Protein 4Z8A (pdb70)

CATH classification: 2.30.30.40

Solvent-accessible surface area: 6437 Å² total; per-residue (Å²): 112,149,180,61,106,133,143,158,105,151,94,60,112,195,22,70,0,44,48,71,1,48,9,145,134,80,25,51,9,112,45,1,98,149,53,16,7,65,4,122,37,30,54,75,0,69,3,74,46,134,91,54,179,50,7,1,31,86,0,30,20,120,71,88,156,6,31,0,0,18,33,5,8,36,184,191,67,44,146,51,4,103,88,37,114,164,123,37,131,120

Structure (mmCIF, N/CA/C/O backbone):
data_4Z8A
#
_entry.id   4Z8A
#
_cell.length_a   52.130
_cell.length_b   54.246
_cell.length_c   73.582
_cell.angle_alpha   90.00
_cell.angle_beta   90.00
_cell.angle_gamma   90.00
#
_symmetry.space_group_name_H-M   'I 2 2 2'
#
loop_
_entity.id
_entity.type
_entity.pdbx_description
1 polymer 'RIM-binding protein, isoform F'
2 polymer 'Voltage-dependent calcium channel type A subunit alpha-1'
3 water water
#
loop_
_atom_site.group_PDB
_atom_site.id
_atom_site.type_symbol
_atom_site.label_atom_id
_atom_site.label_alt_id
_atom_site.label_comp_id
_atom_site.label_asym_id
_atom_site.label_entity_id
_atom_site.label_seq_id
_atom_site.pdbx_PDB_ins_code
_atom_site.Cartn_x
_atom_site.Cartn_y
_atom_site.Cartn_z
_atom_site.occupancy
_atom_site.B_iso_or_equiv
_atom_site.auth_seq_id
_atom_site.auth_comp_id
_atom_site.auth_asym_id
_atom_site.auth_atom_id
_atom_site.pdbx_P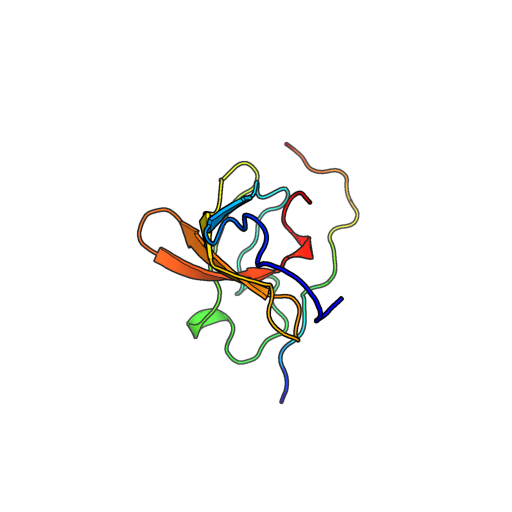DB_model_num
ATOM 1 N N . GLY A 1 1 ? 0.323 4.746 45.468 1.00 17.01 1433 GLY A N 1
ATOM 2 C CA . GLY A 1 1 ? 1.200 5.599 46.253 1.00 14.56 1433 GLY A CA 1
ATOM 3 C C . GLY A 1 1 ? 2.429 4.829 46.715 1.00 14.98 1433 GLY A C 1
ATOM 4 O O . GLY A 1 1 ? 2.632 3.688 46.319 1.00 16.11 1433 GLY A O 1
ATOM 5 N N . PRO A 1 2 ? 3.251 5.443 47.572 1.00 12.96 1434 PRO A N 1
ATOM 6 C CA . PRO A 1 2 ? 4.484 4.776 48.014 1.00 10.69 1434 PRO A CA 1
ATOM 7 C C . PRO A 1 2 ? 4.238 3.521 48.875 1.00 14.92 1434 PRO A C 1
ATOM 8 O O . PRO A 1 2 ? 5.040 2.591 48.818 1.00 15.45 1434 PRO A O 1
ATOM 12 N N . LEU A 1 3 ? 3.142 3.477 49.627 1.00 13.23 1435 LEU A N 1
ATOM 13 C CA . LEU A 1 3 ? 2.871 2.333 50.495 1.00 13.81 1435 LEU A CA 1
ATOM 14 C C . LEU A 1 3 ? 2.369 1.113 49.721 1.00 15.71 1435 LEU A C 1
ATOM 15 O O . LEU A 1 3 ? 1.467 1.218 48.880 1.00 13.11 1435 LEU A O 1
ATOM 20 N N . GLY A 1 4 ? 2.951 -0.048 50.012 1.00 10.93 1436 GLY A N 1
ATOM 21 C CA . GLY A 1 4 ? 2.399 -1.308 49.517 1.00 14.95 1436 GLY A CA 1
ATOM 22 C C . GLY A 1 4 ? 3.433 -2.106 48.755 1.00 11.69 1436 GLY A C 1
ATOM 23 O O . GLY A 1 4 ? 4.582 -1.703 48.687 1.00 13.71 1436 GLY A O 1
ATOM 24 N N . SER A 1 5 ? 3.029 -3.223 48.156 1.00 12.41 1437 SER A N 1
ATOM 25 C CA . SER A 1 5 ? 3.973 -4.038 47.392 1.00 9.91 1437 SER A CA 1
ATOM 26 C C . SER A 1 5 ? 4.208 -3.533 45.968 1.00 13.01 1437 SER A C 1
ATOM 27 O O . SER A 1 5 ? 3.320 -2.972 45.339 1.00 17.24 1437 SER A O 1
ATOM 30 N N . PRO A 1 6 ? 5.427 -3.751 45.445 1.00 15.19 1438 PRO A N 1
ATOM 31 C CA . PRO A 1 6 ? 5.704 -3.385 44.056 1.00 19.72 1438 PRO A CA 1
ATOM 32 C C . PRO A 1 6 ? 4.730 -4.047 43.091 1.00 22.74 1438 PRO A C 1
ATOM 33 O O . PRO A 1 6 ? 4.314 -5.183 43.321 1.00 21.76 1438 PRO A O 1
ATOM 37 N N . GLU A 1 7 ? 4.364 -3.321 42.042 1.00 26.97 1439 GLU A N 1
ATOM 38 C CA . GLU A 1 7 ? 3.464 -3.814 41.004 1.00 38.28 1439 GLU A CA 1
ATOM 39 C C . GLU A 1 7 ? 4.269 -4.289 39.808 1.00 33.71 1439 GLU A C 1
ATOM 40 O O . GLU A 1 7 ? 5.411 -3.876 39.623 1.00 36.69 1439 GLU A O 1
ATOM 46 N N . PHE A 1 8 ? 3.670 -5.149 38.994 1.00 34.79 1440 PHE A N 1
ATOM 47 C CA . PHE A 1 8 ? 4.294 -5.564 37.743 1.00 37.84 1440 PHE A CA 1
ATOM 48 C C . PHE A 1 8 ? 4.583 -4.342 36.886 1.00 32.19 1440 PHE A C 1
ATOM 49 O O . PHE A 1 8 ? 3.711 -3.503 36.679 1.00 33.94 1440 PHE A O 1
ATOM 57 N N A ASN A 1 9 ? 5.811 -4.272 36.394 0.44 35.34 1441 ASN A N 1
ATOM 58 N N B ASN A 1 9 ? 5.823 -4.208 36.413 0.56 35.33 1441 ASN A N 1
ATOM 59 C CA A ASN A 1 9 ? 6.242 -3.178 35.552 0.44 33.32 1441 ASN A CA 1
ATOM 60 C CA B ASN A 1 9 ? 6.206 -3.088 35.542 0.56 33.26 1441 ASN A CA 1
ATOM 61 C C A ASN A 1 9 ? 7.151 -3.694 34.443 0.44 36.99 1441 ASN A C 1
ATOM 62 C C B ASN A 1 9 ? 7.217 -3.484 34.466 0.56 37.12 1441 ASN A C 1
ATOM 63 O O A ASN A 1 9 ? 8.134 -4.395 34.701 0.44 39.04 1441 ASN A O 1
ATOM 64 O O B ASN A 1 9 ? 8.350 -3.863 34.777 0.56 39.39 1441 ASN A O 1
ATOM 73 N N . ARG A 1 10 ? 6.806 -3.370 33.205 1.00 22.18 1442 ARG A N 1
ATOM 74 C CA . ARG A 1 10 ? 7.649 -3.731 32.069 1.00 22.12 1442 ARG A CA 1
ATOM 75 C C . ARG A 1 10 ? 8.762 -2.715 31.858 1.00 19.22 1442 ARG A C 1
ATOM 76 O O . ARG A 1 10 ? 8.470 -1.559 31.563 1.00 23.32 1442 ARG A O 1
ATOM 84 N N . PRO A 1 11 ? 10.032 -3.143 31.978 1.00 20.38 1443 PRO A N 1
ATOM 85 C CA . PRO A 1 11 ? 11.134 -2.202 31.726 1.00 19.57 1443 PRO A CA 1
ATOM 86 C C . PRO A 1 11 ? 11.358 -1.904 30.248 1.00 21.15 1443 PRO A C 1
ATOM 87 O O . PRO A 1 11 ? 12.068 -0.957 29.927 1.00 20.96 1443 PRO A O 1
ATOM 91 N N . VAL A 1 12 ? 10.759 -2.698 29.368 1.00 18.61 1444 VAL A N 1
ATOM 92 C CA . VAL A 1 12 ? 10.894 -2.519 27.927 1.00 19.20 1444 VAL A CA 1
ATOM 93 C C . VAL A 1 12 ? 9.507 -2.470 27.274 1.00 16.76 1444 VAL A C 1
ATOM 94 O O . VAL A 1 12 ? 8.649 -3.275 27.610 1.00 15.41 1444 VAL A O 1
ATOM 98 N N . LYS A 1 13 ? 9.279 -1.513 26.371 1.00 13.12 1445 LYS A N 1
ATOM 99 C CA . LYS A 1 13 ? 7.978 -1.377 25.693 1.00 13.33 1445 LYS A CA 1
ATOM 100 C C . LYS A 1 13 ? 8.239 -1.276 24.204 1.00 15.85 1445 LYS A C 1
ATOM 101 O O . LYS A 1 13 ? 9.323 -0.854 23.810 1.00 14.92 1445 LYS A O 1
ATOM 107 N N . ARG A 1 14 ? 7.278 -1.650 23.366 1.00 12.47 1446 ARG A N 1
ATOM 108 C CA . ARG A 1 14 ? 7.493 -1.408 21.951 1.00 11.52 1446 ARG A CA 1
ATOM 109 C C . ARG A 1 14 ? 6.566 -0.276 21.515 1.00 12.80 1446 ARG A C 1
ATOM 110 O O . ARG A 1 14 ? 5.381 -0.225 21.881 1.00 13.69 1446 ARG A O 1
ATOM 118 N N . MET A 1 15 ? 7.135 0.662 20.770 1.00 12.47 1447 MET A N 1
ATOM 119 C CA . MET A 1 15 ? 6.404 1.852 20.371 1.00 12.13 1447 MET A CA 1
ATOM 120 C C . MET A 1 15 ? 6.500 2.091 18.873 1.00 14.12 1447 MET A C 1
ATOM 121 O O . MET A 1 15 ? 7.588 2.097 18.304 1.00 14.24 1447 MET A O 1
ATOM 126 N N . ILE A 1 16 ? 5.352 2.303 18.252 1.00 10.02 1448 ILE A N 1
ATOM 127 C CA . ILE A 1 16 ? 5.252 2.539 16.824 1.00 8.82 1448 ILE A CA 1
ATOM 128 C C . ILE A 1 16 ? 5.524 4.010 16.471 1.00 10.93 1448 ILE A C 1
ATOM 129 O O . ILE A 1 16 ? 4.889 4.930 17.017 1.00 10.43 1448 ILE A O 1
ATOM 134 N N . ALA A 1 17 ? 6.438 4.225 15.534 1.00 12.47 1449 ALA A N 1
ATOM 135 C CA . ALA A 1 17 ? 6.687 5.563 15.004 1.00 9.05 1449 ALA A CA 1
ATOM 136 C C . ALA A 1 17 ? 5.569 5.966 14.073 1.00 8.72 1449 ALA A C 1
ATOM 137 O O . ALA A 1 17 ? 5.256 5.244 13.145 1.00 10.29 1449 ALA A O 1
ATOM 139 N N . LEU A 1 18 ? 4.963 7.130 14.337 1.00 9.76 1450 LEU A N 1
ATOM 140 C CA . LEU A 1 18 ? 3.855 7.633 13.532 1.00 10.89 1450 LEU A CA 1
ATOM 141 C C . LEU A 1 18 ? 4.269 8.660 12.490 1.00 11.67 1450 LEU A C 1
ATOM 142 O O . LEU A 1 18 ? 3.488 8.996 11.588 1.00 12.43 1450 LEU A O 1
ATOM 147 N N . TYR A 1 19 ? 5.505 9.150 12.609 1.00 14.61 1451 TYR A N 1
ATOM 148 C CA . TYR A 1 19 ? 6.031 10.194 11.737 1.00 12.32 1451 TYR A CA 1
ATOM 149 C C . TYR A 1 19 ? 7.518 9.968 11.520 1.00 11.61 1451 TYR A C 1
ATOM 150 O O . TYR A 1 19 ? 8.192 9.452 12.422 1.00 13.29 1451 TYR A O 1
ATOM 159 N N . ASP A 1 20 ? 8.025 10.379 10.357 1.00 10.08 1452 ASP A N 1
ATOM 160 C CA . ASP A 1 20 ? 9.470 10.273 10.094 1.00 11.98 1452 ASP A CA 1
ATOM 161 C C . ASP A 1 20 ? 10.217 11.214 11.008 1.00 13.85 1452 ASP A C 1
ATOM 162 O O . ASP A 1 20 ? 9.753 12.338 11.223 1.00 12.43 1452 ASP A O 1
ATOM 167 N N . TYR A 1 21 ? 11.384 10.791 11.512 1.00 12.93 1453 TYR A N 1
ATOM 168 C CA . TYR A 1 21 ? 12.243 11.688 12.282 1.00 10.35 1453 TYR A CA 1
ATOM 169 C C . TYR A 1 21 ? 13.715 11.577 11.914 1.00 14.08 1453 TYR A C 1
ATOM 170 O O . TYR A 1 21 ? 14.341 10.551 12.145 1.00 15.38 1453 TYR A O 1
ATOM 179 N N . ASP A 1 22 ? 14.242 12.657 11.349 1.00 11.83 1454 ASP A N 1
ATOM 180 C CA . ASP A 1 22 ? 15.677 12.823 11.142 1.00 13.92 1454 ASP A CA 1
ATOM 181 C C . ASP A 1 22 ? 16.115 14.013 11.981 1.00 11.16 1454 ASP A C 1
ATOM 182 O O . ASP A 1 22 ? 15.718 15.144 11.715 1.00 14.38 1454 ASP A O 1
ATOM 187 N N . PRO A 1 23 ? 16.910 13.760 13.017 1.00 13.69 1455 PRO A N 1
ATOM 188 C CA . PRO A 1 23 ? 17.299 14.818 13.950 1.00 16.59 1455 PRO A CA 1
ATOM 189 C C . PRO A 1 23 ? 17.921 16.005 13.227 1.00 14.32 1455 PRO A C 1
ATOM 190 O O . PRO A 1 23 ? 17.719 17.124 13.669 1.00 15.07 1455 PRO A O 1
ATOM 194 N N . GLN A 1 24 ? 18.646 15.786 12.128 1.00 17.88 1456 GLN A N 1
ATOM 195 C CA A GLN A 1 24 ? 19.272 16.901 11.399 0.63 22.58 1456 GLN A CA 1
ATOM 196 C CA B GLN A 1 24 ? 19.281 16.914 11.442 0.37 22.53 1456 GLN A CA 1
ATOM 197 C C . GLN A 1 24 ? 18.248 17.805 10.746 1.00 21.36 1456 GLN A C 1
ATOM 198 O O . GLN A 1 24 ? 18.502 18.988 10.499 1.00 20.96 1456 GLN A O 1
ATOM 209 N N . GLU A 1 25 ? 17.080 17.252 10.448 1.00 17.23 1457 GLU A N 1
ATOM 210 C CA . GLU A 1 25 ? 16.026 18.042 9.810 1.00 17.65 1457 GLU A CA 1
ATOM 211 C C . GLU A 1 25 ? 15.047 18.657 10.799 1.00 21.69 1457 GLU A C 1
ATOM 212 O O . GLU A 1 25 ? 14.434 19.687 10.520 1.00 21.98 1457 GLU A O 1
ATOM 218 N N . LEU A 1 26 ? 14.862 18.005 11.940 1.00 19.22 1458 LEU A N 1
ATOM 219 C CA . LEU A 1 26 ? 13.752 18.348 12.803 1.00 13.81 1458 LEU A CA 1
ATOM 220 C C . LEU A 1 26 ? 14.088 18.647 14.260 1.00 12.44 1458 LEU A C 1
ATOM 221 O O . LEU A 1 26 ? 13.274 19.229 14.972 1.00 13.69 1458 LEU A O 1
ATOM 226 N N . SER A 1 27 ? 15.265 18.243 14.731 1.00 12.08 1459 SER A N 1
ATOM 227 C CA . SER A 1 27 ? 15.560 18.430 16.153 1.00 9.34 1459 SER A CA 1
ATOM 228 C C . SER A 1 27 ? 15.995 19.851 16.492 1.00 12.23 1459 SER A C 1
ATOM 229 O O . SER A 1 27 ? 16.786 20.444 15.753 1.00 12.77 1459 SER A O 1
ATOM 232 N N . PRO A 1 28 ? 15.508 20.378 17.630 1.00 10.96 1460 PRO A N 1
ATOM 233 C CA . PRO A 1 28 ? 15.956 21.676 18.126 1.00 10.64 1460 PRO A CA 1
ATOM 234 C C . PRO A 1 28 ? 17.162 21.572 19.038 1.00 14.63 1460 PRO A C 1
ATOM 235 O O . PRO A 1 28 ? 17.516 22.566 19.641 1.00 16.68 1460 PRO A O 1
ATOM 239 N N . ASN A 1 29 ? 17.785 20.398 19.157 1.00 10.50 1461 ASN A N 1
ATOM 240 C CA . ASN A 1 29 ? 18.748 20.216 20.228 1.00 13.08 1461 ASN A CA 1
ATOM 241 C C . ASN A 1 29 ? 20.179 20.284 19.759 1.00 15.73 1461 ASN A C 1
ATOM 242 O O . ASN A 1 29 ? 20.503 19.727 18.723 1.00 11.51 1461 ASN A O 1
ATOM 247 N N . VAL A 1 30 ? 21.036 20.942 20.536 1.00 9.24 1462 VAL A N 1
ATOM 248 C CA . VAL A 1 30 ? 22.390 21.234 20.051 1.00 9.68 1462 VAL A CA 1
ATOM 249 C C . VAL A 1 30 ? 23.233 19.966 19.893 1.00 12.76 1462 VAL A C 1
ATOM 250 O O . VAL A 1 30 ? 24.183 19.961 19.111 1.00 12.66 1462 VAL A O 1
ATOM 254 N N . ASP A 1 31 ? 22.866 18.911 20.623 1.00 9.69 1463 ASP A N 1
ATOM 255 C CA . ASP A 1 31 ? 23.603 17.641 20.613 1.00 11.85 1463 ASP A CA 1
ATOM 256 C C . ASP A 1 31 ? 22.814 16.551 19.884 1.00 12.34 1463 ASP A C 1
ATOM 257 O O . ASP A 1 31 ? 23.049 15.365 20.082 1.00 11.98 1463 ASP A O 1
ATOM 262 N N . ALA A 1 32 ? 21.888 16.964 19.024 1.00 10.01 1464 ALA A N 1
ATOM 263 C CA . ALA A 1 32 ? 20.958 16.020 18.413 1.00 13.66 1464 ALA A CA 1
ATOM 264 C C . ALA A 1 32 ? 21.644 14.921 17.623 1.00 9.97 1464 ALA A C 1
ATOM 265 O O . ALA A 1 32 ? 21.281 13.743 17.716 1.00 12.69 1464 ALA A O 1
ATOM 267 N N . GLU A 1 33 ? 22.619 15.299 16.810 1.00 11.03 1465 GLU A N 1
ATOM 268 C CA . GLU A 1 33 ? 23.209 14.337 15.885 1.00 11.83 1465 GLU A CA 1
ATOM 269 C C . GLU A 1 33 ? 23.965 13.255 16.653 1.00 16.86 1465 GLU A C 1
ATOM 270 O O . GLU A 1 33 ? 24.009 12.096 16.232 1.00 16.78 1465 GLU A O 1
ATOM 276 N N . GLN A 1 34 ? 24.543 13.629 17.791 1.00 11.08 1466 GLN A N 1
ATOM 277 C CA . GLN A 1 34 ? 25.229 12.674 18.644 1.00 11.06 1466 GLN A CA 1
ATOM 278 C C . GLN A 1 34 ? 24.290 11.724 19.389 1.00 14.64 1466 GLN A C 1
ATOM 279 O O . GLN A 1 34 ? 24.595 10.538 19.540 1.00 14.71 1466 GLN A O 1
ATOM 285 N N . VAL A 1 35 ? 23.159 12.223 19.877 1.00 11.99 1467 VAL A N 1
ATOM 286 C CA . VAL A 1 35 ? 22.451 11.438 20.877 1.00 12.30 1467 VAL A CA 1
ATOM 287 C C . VAL A 1 35 ? 21.051 10.954 20.491 1.00 12.79 1467 VAL A C 1
ATOM 288 O O . VAL A 1 35 ? 20.505 10.110 21.202 1.00 10.16 1467 VAL A O 1
ATOM 292 N N . GLU A 1 36 ? 20.509 11.445 19.373 1.00 8.14 1468 GLU A N 1
ATOM 293 C CA . GLU A 1 36 ? 19.143 11.081 18.948 1.00 10.11 1468 GLU A CA 1
ATOM 294 C C . GLU A 1 36 ? 19.140 10.050 17.814 1.00 16.06 1468 GLU A C 1
ATOM 295 O O . GLU A 1 36 ? 20.080 9.952 17.024 1.00 15.94 1468 GLU A O 1
ATOM 301 N N . LEU A 1 37 ? 18.077 9.258 17.779 1.00 11.02 1469 LEU A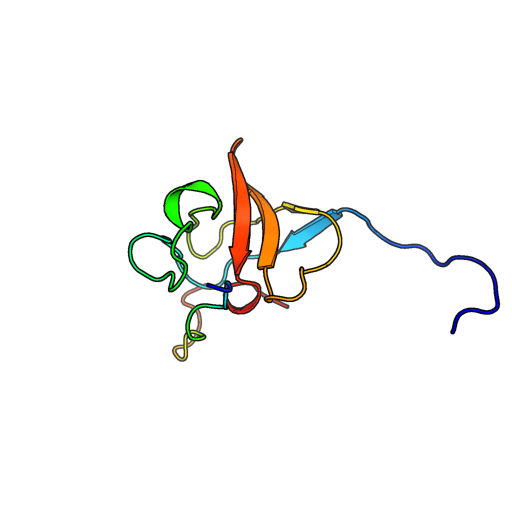 N 1
ATOM 302 C CA . LEU A 1 37 ? 17.913 8.177 16.824 1.00 15.74 1469 LEU A CA 1
ATOM 303 C C . LEU A 1 37 ? 17.064 8.627 15.627 1.00 18.22 1469 LEU A C 1
ATOM 304 O O . LEU A 1 37 ? 16.086 9.365 15.798 1.00 22.68 1469 LEU A O 1
ATOM 309 N N . CYS A 1 38 ? 17.476 8.222 14.424 1.00 15.22 1470 CYS A N 1
ATOM 310 C CA A CYS A 1 38 ? 16.700 8.446 13.211 0.53 14.47 1470 CYS A CA 1
ATOM 311 C CA B CYS A 1 38 ? 16.708 8.418 13.182 0.47 14.51 1470 CYS A CA 1
ATOM 312 C C . CYS A 1 38 ? 15.691 7.305 12.988 1.00 13.36 1470 CYS A C 1
ATOM 313 O O . CYS A 1 38 ? 16.011 6.153 13.232 1.00 16.09 1470 CYS A O 1
ATOM 318 N N . PHE A 1 39 ? 14.480 7.617 12.515 1.00 11.55 1471 PHE A N 1
ATOM 319 C CA . PHE A 1 39 ? 13.533 6.542 12.206 1.00 10.16 1471 PHE A CA 1
ATOM 320 C C . PHE A 1 39 ? 12.462 6.986 11.219 1.00 12.95 1471 PHE A C 1
ATOM 321 O O . PHE A 1 39 ? 12.335 8.177 10.927 1.00 13.25 1471 PHE A O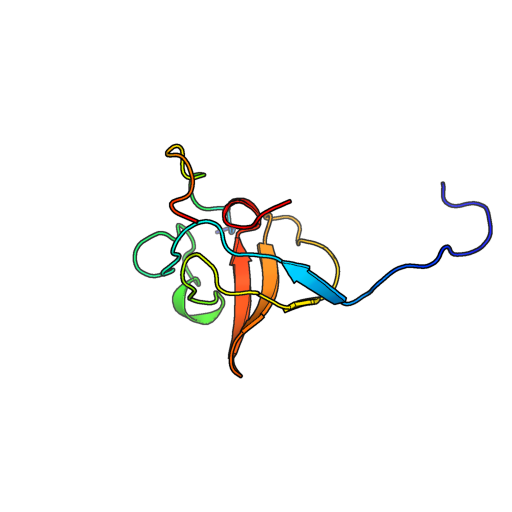 1
ATOM 329 N N A LYS A 1 40 ? 11.703 6.012 10.715 0.66 13.66 1472 LYS A N 1
ATOM 330 N N B LYS A 1 40 ? 11.712 6.016 10.703 0.34 13.69 1472 LYS A N 1
ATOM 331 C CA A LYS A 1 40 ? 10.655 6.258 9.723 0.66 14.37 1472 LYS A CA 1
ATOM 332 C CA B LYS A 1 40 ? 10.657 6.283 9.732 0.34 14.38 1472 LYS A CA 1
ATOM 333 C C A LYS A 1 40 ? 9.298 5.784 10.217 0.66 12.23 1472 LYS A C 1
ATOM 334 C C B LYS A 1 40 ? 9.306 5.820 10.250 0.34 12.28 1472 LYS A C 1
ATOM 335 O O A LYS A 1 40 ? 9.192 4.860 11.024 0.66 12.02 1472 LYS A O 1
ATOM 336 O O B LYS A 1 40 ? 9.217 4.941 11.108 0.34 12.13 1472 LYS A O 1
ATOM 347 N N . THR A 1 41 ? 8.252 6.424 9.719 1.00 13.91 1473 THR A N 1
ATOM 348 C CA . THR A 1 41 ? 6.890 6.011 10.037 1.00 9.23 1473 THR A CA 1
ATOM 349 C C . THR A 1 41 ? 6.696 4.497 9.898 1.00 9.60 1473 THR A C 1
ATOM 350 O O . THR A 1 41 ? 7.111 3.918 8.905 1.00 13.94 1473 THR A O 1
ATOM 354 N N . GLY A 1 42 ? 6.063 3.869 10.882 1.00 12.70 1474 GLY A N 1
ATOM 355 C CA . GLY A 1 42 ? 5.802 2.429 10.789 1.00 10.48 1474 GLY A CA 1
ATOM 356 C C . GLY A 1 42 ? 6.880 1.562 11.421 1.00 11.32 1474 GLY A C 1
ATOM 357 O O . GLY A 1 42 ? 6.639 0.382 11.685 1.00 14.08 1474 GLY A O 1
ATOM 358 N N . GLU A 1 43 ? 8.072 2.125 11.670 1.00 12.85 1475 GLU A N 1
ATOM 359 C CA . GLU A 1 43 ? 9.098 1.338 12.355 1.00 10.46 1475 GLU A CA 1
ATOM 360 C C . GLU A 1 43 ? 8.767 1.251 13.825 1.00 13.13 1475 GLU A C 1
ATOM 361 O O . GLU A 1 43 ? 8.155 2.153 14.373 1.00 14.92 1475 GLU A O 1
ATOM 367 N N . ILE A 1 44 ? 9.191 0.173 14.463 1.00 11.97 1476 ILE A N 1
ATOM 368 C CA A ILE A 1 44 ? 8.941 -0.041 15.887 0.29 11.52 1476 ILE A CA 1
ATOM 369 C CA B ILE A 1 44 ? 8.929 0.014 15.887 0.71 11.42 1476 ILE A CA 1
ATOM 370 C C . ILE A 1 44 ? 10.213 0.130 16.707 1.00 14.16 1476 ILE A C 1
ATOM 371 O O . ILE A 1 44 ? 11.212 -0.522 16.433 1.00 12.82 1476 ILE A O 1
ATOM 380 N N . ILE A 1 45 ? 10.148 0.997 17.714 1.00 9.34 1477 ILE A N 1
ATOM 381 C CA A ILE A 1 45 ? 11.268 1.306 18.597 0.57 11.67 1477 ILE A CA 1
ATOM 382 C CA B ILE A 1 45 ? 11.279 1.280 18.581 0.43 11.66 1477 ILE A CA 1
ATOM 383 C C . ILE A 1 45 ? 11.108 0.567 19.909 1.00 12.58 1477 ILE A C 1
ATOM 384 O O . ILE A 1 45 ? 10.048 0.628 20.513 1.00 12.31 1477 ILE A O 1
ATOM 393 N N . LEU A 1 46 ? 12.146 -0.142 20.349 1.00 8.84 1478 LEU A N 1
ATOM 394 C CA . LEU A 1 46 ? 12.122 -0.698 21.707 1.00 11.46 1478 LEU A CA 1
ATOM 395 C C . LEU A 1 46 ? 12.549 0.389 22.675 1.00 14.03 1478 LEU A C 1
ATOM 396 O O . LEU A 1 46 ? 13.645 0.933 22.545 1.00 14.51 1478 LEU A O 1
ATOM 401 N N . VAL A 1 47 ? 11.700 0.691 23.653 1.00 10.44 1479 VAL A N 1
ATOM 402 C CA . VAL A 1 47 ? 11.934 1.791 24.576 1.00 14.43 1479 VAL A CA 1
ATOM 403 C C . VAL A 1 47 ? 12.246 1.251 25.977 1.00 13.81 1479 VAL A C 1
ATOM 404 O O . VAL A 1 47 ? 11.538 0.398 26.490 1.00 13.88 1479 VAL A O 1
ATOM 408 N N . TYR A 1 48 ? 13.322 1.743 26.582 1.00 11.43 1480 TYR A N 1
ATOM 409 C CA . TYR A 1 48 ? 13.791 1.249 27.872 1.00 12.98 1480 TYR A CA 1
ATOM 410 C C . TYR A 1 48 ? 13.518 2.245 28.987 1.00 16.04 1480 TYR A C 1
ATOM 411 O O . TYR A 1 48 ? 14.036 3.344 28.962 1.00 15.03 1480 TYR A O 1
ATOM 420 N N . GLY A 1 49 ? 12.731 1.853 29.977 1.00 17.64 1481 GLY A N 1
ATOM 421 C CA . GLY A 1 49 ? 12.438 2.754 31.075 1.00 18.70 1481 GLY A CA 1
ATOM 422 C C . GLY A 1 49 ? 11.517 3.911 30.719 1.00 17.99 1481 GLY A C 1
ATOM 423 O O . GLY A 1 49 ? 10.810 3.872 29.716 1.00 16.63 1481 GLY A O 1
ATOM 424 N N . ASP A 1 50 ? 11.538 4.946 31.559 1.00 17.25 1482 ASP A N 1
ATOM 425 C CA . ASP A 1 50 ? 10.624 6.087 31.452 1.00 15.78 1482 ASP A CA 1
ATOM 426 C C . ASP A 1 50 ? 11.150 7.176 30.514 1.00 16.59 1482 ASP A C 1
ATOM 427 O O . ASP A 1 50 ? 12.335 7.220 30.238 1.00 16.24 1482 ASP A O 1
ATOM 432 N N . MET A 1 51 ? 10.282 8.080 30.063 1.00 13.55 1483 MET A N 1
ATOM 433 C CA . MET A 1 51 ? 10.796 9.239 29.331 1.00 14.06 1483 MET A CA 1
ATOM 434 C C . MET A 1 51 ? 11.604 10.112 30.288 1.00 17.80 1483 MET A C 1
ATOM 435 O O . MET A 1 51 ? 11.375 10.109 31.4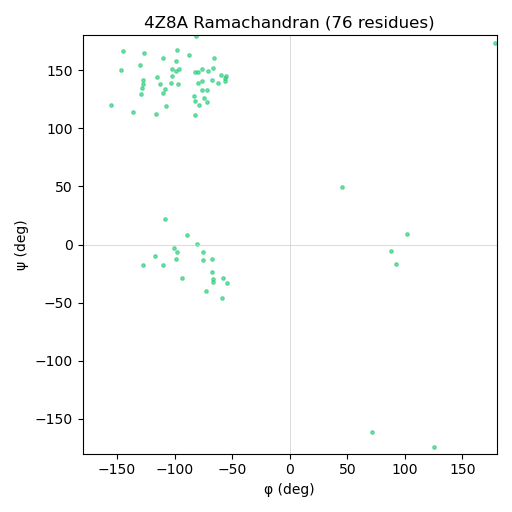93 1.00 18.02 1483 MET A O 1
ATOM 440 N N . ASP A 1 52 ? 12.575 10.838 29.756 1.00 15.87 1484 ASP A N 1
ATOM 441 C CA . ASP A 1 52 ? 13.360 11.727 30.608 1.00 14.05 1484 ASP A CA 1
ATOM 442 C C . ASP A 1 52 ? 12.590 13.022 30.824 1.00 14.74 1484 ASP A C 1
ATOM 443 O O . ASP A 1 52 ? 11.479 13.193 30.309 1.00 16.73 1484 ASP A O 1
ATOM 448 N N . GLU A 1 53 ? 13.167 13.941 31.593 1.00 18.31 1485 GLU A N 1
ATOM 449 C CA . GLU A 1 53 ? 12.451 15.152 31.942 1.00 19.76 1485 GLU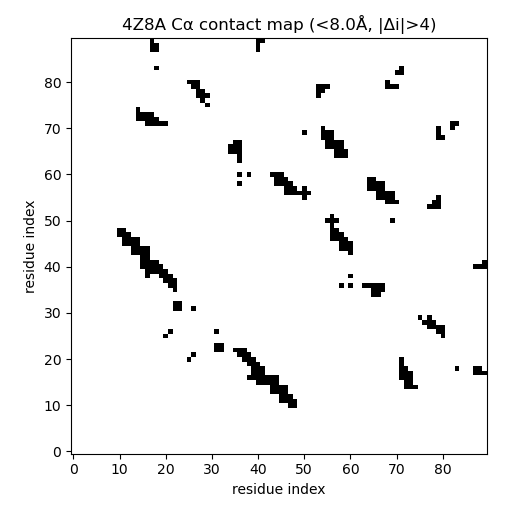 A CA 1
ATOM 450 C C . GLU A 1 53 ? 12.198 16.069 30.744 1.00 19.00 1485 GLU A C 1
ATOM 451 O O . GLU A 1 53 ? 11.384 16.983 30.836 1.00 18.45 1485 GLU A O 1
ATOM 457 N N . ASP A 1 54 ? 12.849 15.800 29.614 1.00 12.16 1486 ASP A N 1
ATOM 458 C CA . ASP A 1 54 ? 12.667 16.612 28.413 1.00 12.01 1486 ASP A CA 1
ATOM 459 C C . ASP A 1 54 ? 11.677 16.005 27.436 1.00 17.42 1486 ASP A C 1
ATOM 460 O O . ASP A 1 54 ? 11.336 16.616 26.425 1.00 18.05 1486 ASP A O 1
ATOM 465 N N . GLY A 1 55 ? 11.225 14.792 27.731 1.00 13.51 1487 GLY A N 1
ATOM 466 C CA . GLY A 1 55 ? 10.284 14.131 26.856 1.00 11.36 1487 GLY A CA 1
ATOM 467 C C . GLY A 1 55 ? 10.833 13.064 25.929 1.00 13.19 1487 GLY A C 1
ATOM 468 O O . GLY A 1 55 ? 10.115 12.576 25.056 1.00 12.77 1487 GLY A O 1
ATOM 469 N N . PHE A 1 56 ? 12.095 12.683 26.101 1.00 10.60 1488 PHE A N 1
ATOM 470 C CA . PHE A 1 56 ? 12.703 11.686 25.218 1.00 10.60 1488 PHE A CA 1
ATOM 471 C C . PHE A 1 56 ? 12.785 10.307 25.859 1.00 14.10 1488 PHE A C 1
ATOM 472 O O . PHE A 1 56 ? 13.006 10.193 27.067 1.00 12.23 1488 PHE A O 1
ATOM 480 N N . TYR A 1 57 ? 12.610 9.266 25.048 1.00 11.85 1489 TYR A N 1
ATOM 481 C CA . TYR A 1 57 ? 12.842 7.892 25.518 1.00 12.67 1489 TYR A CA 1
ATOM 482 C C . TYR A 1 57 ? 14.208 7.430 25.071 1.00 10.56 1489 TYR A C 1
ATOM 483 O O . TYR A 1 57 ? 14.629 7.791 23.988 1.00 12.06 1489 TYR A O 1
ATOM 492 N N . MET A 1 58 ? 14.850 6.564 25.849 1.00 10.50 1490 MET A N 1
ATOM 493 C CA . MET A 1 58 ? 15.998 5.814 25.315 1.00 14.54 1490 MET A CA 1
ATOM 494 C C . MET A 1 58 ? 15.475 4.657 24.471 1.00 12.36 1490 MET A C 1
ATOM 495 O O . MET A 1 58 ? 14.748 3.825 24.980 1.00 14.40 1490 MET A O 1
ATOM 500 N N . GLY A 1 59 ? 15.831 4.616 23.189 1.00 12.43 1491 GLY A N 1
ATOM 501 C CA . GLY A 1 59 ? 15.297 3.611 22.292 1.00 13.18 1491 GLY A CA 1
ATOM 502 C C . GLY A 1 59 ? 16.361 2.829 21.540 1.00 15.49 1491 GLY A C 1
ATOM 503 O O . GLY A 1 59 ? 17.518 3.234 21.468 1.00 13.22 1491 GLY A O 1
ATOM 504 N N . GLU A 1 60 ? 15.939 1.708 20.971 1.00 12.31 1492 GLU A N 1
ATOM 505 C CA . GLU A 1 60 ? 16.785 0.893 20.091 1.00 10.09 1492 GLU A CA 1
ATOM 506 C C . GLU A 1 60 ? 16.062 0.655 18.793 1.00 13.50 1492 GLU A C 1
ATOM 507 O O . GLU A 1 60 ? 14.839 0.440 18.792 1.00 12.17 1492 GLU A O 1
ATOM 513 N N . LEU A 1 61 ? 16.802 0.678 17.693 1.00 11.84 1493 LEU A N 1
ATOM 514 C CA . LEU A 1 61 ? 16.210 0.377 16.392 1.00 12.95 1493 LEU A CA 1
ATOM 515 C C . LEU A 1 61 ? 17.287 -0.115 15.442 1.00 18.05 1493 LEU A C 1
ATOM 516 O O . LEU A 1 61 ? 18.257 0.585 15.179 1.00 18.25 1493 LEU A O 1
ATOM 521 N N . ASP A 1 62 ? 17.105 -1.332 14.950 1.00 16.70 1494 ASP A N 1
ATOM 522 C CA . ASP A 1 62 ? 18.041 -1.959 14.006 1.00 23.74 1494 ASP A CA 1
ATOM 523 C C . ASP A 1 62 ? 19.519 -1.805 14.403 1.00 20.35 1494 ASP A C 1
ATOM 524 O O . ASP A 1 62 ? 20.359 -1.408 13.588 1.00 29.38 1494 ASP A O 1
ATOM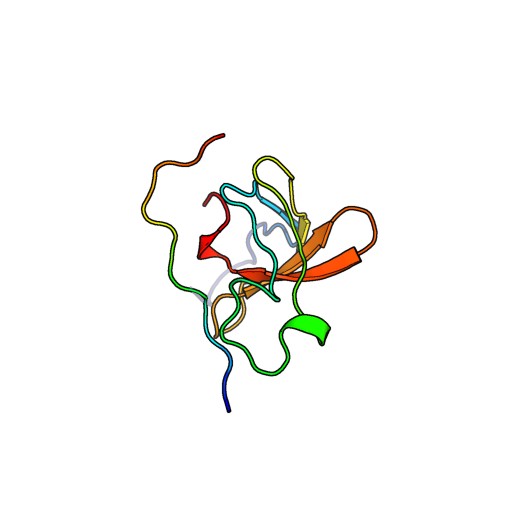 529 N N . GLY A 1 63 ? 19.832 -2.119 15.652 1.00 17.27 1495 GLY A N 1
ATOM 530 C CA . GLY A 1 63 ? 21.216 -2.169 16.088 1.00 22.98 1495 GLY A CA 1
ATOM 531 C C . GLY A 1 63 ? 21.784 -0.854 16.590 1.00 27.86 1495 GLY A C 1
ATOM 532 O O . GLY A 1 63 ? 22.910 -0.811 17.069 1.00 27.67 1495 GLY A O 1
ATOM 533 N N . VAL A 1 64 ? 21.006 0.217 16.477 1.00 14.52 1496 VAL A N 1
ATOM 534 C CA . VAL A 1 64 ? 21.417 1.553 16.930 1.00 21.54 1496 VAL A CA 1
ATOM 535 C C . VAL A 1 64 ? 20.567 1.991 18.125 1.00 20.84 1496 VAL A C 1
ATOM 536 O O . VAL A 1 64 ? 19.365 1.752 18.133 1.00 14.83 1496 VAL A O 1
ATOM 540 N N . ARG A 1 65 ? 21.193 2.602 19.131 1.00 18.34 1497 ARG A N 1
ATOM 541 C CA . ARG A 1 65 ? 20.490 3.113 20.305 1.00 17.70 1497 ARG A CA 1
ATOM 542 C C . ARG A 1 65 ? 20.591 4.633 20.393 1.00 19.73 1497 ARG A C 1
ATOM 543 O O . ARG A 1 65 ? 21.609 5.210 20.027 1.00 17.81 1497 ARG A O 1
ATOM 551 N N . GLY A 1 66 ? 19.529 5.284 20.852 1.00 11.87 1498 GLY A N 1
ATOM 552 C CA . GLY A 1 66 ? 19.571 6.725 21.025 1.00 11.21 1498 GLY A CA 1
ATOM 553 C C . GLY A 1 66 ? 18.252 7.252 21.516 1.00 12.13 1498 GLY A C 1
ATOM 554 O O . GLY A 1 66 ? 17.259 6.519 21.557 1.00 12.35 1498 GLY A O 1
ATOM 555 N N . LEU A 1 67 ? 18.226 8.545 21.835 1.00 11.09 1499 LEU A N 1
ATOM 556 C CA . LEU A 1 67 ? 17.023 9.174 22.337 1.00 9.60 1499 LEU A CA 1
ATOM 557 C C . LEU A 1 67 ? 16.026 9.430 21.203 1.00 10.03 1499 LEU A C 1
ATOM 558 O O . LEU A 1 67 ? 16.401 9.825 20.100 1.00 13.31 1499 LEU A O 1
ATOM 563 N N . VAL A 1 68 ? 14.749 9.212 21.506 1.00 11.22 1500 VAL A N 1
ATOM 564 C CA . VAL A 1 68 ? 13.664 9.435 20.548 1.00 10.05 1500 VAL A CA 1
ATOM 565 C C . VAL A 1 68 ? 12.582 10.337 21.157 1.00 11.75 1500 VAL A C 1
ATOM 566 O O . VAL A 1 68 ? 12.245 10.214 22.333 1.00 11.31 1500 VAL A O 1
ATOM 570 N N . PRO A 1 69 ? 12.061 11.279 20.362 1.00 13.09 1501 PRO A N 1
ATOM 571 C CA . PRO A 1 69 ? 11.032 12.204 20.864 1.00 10.53 1501 PRO A CA 1
ATOM 572 C C . PRO A 1 69 ? 9.679 11.510 21.064 1.00 11.38 1501 PRO A C 1
ATOM 573 O O . PRO A 1 69 ? 9.134 10.949 20.123 1.00 12.72 1501 PRO A O 1
ATOM 577 N N . SER A 1 70 ? 9.157 11.559 22.282 1.00 9.73 1502 SER A N 1
ATOM 578 C CA . SER A 1 70 ? 7.933 10.833 22.616 1.00 12.79 1502 SER A CA 1
ATOM 579 C C . SER A 1 70 ? 6.759 11.247 21.736 1.00 12.67 1502 SER A C 1
ATOM 580 O O . SER A 1 70 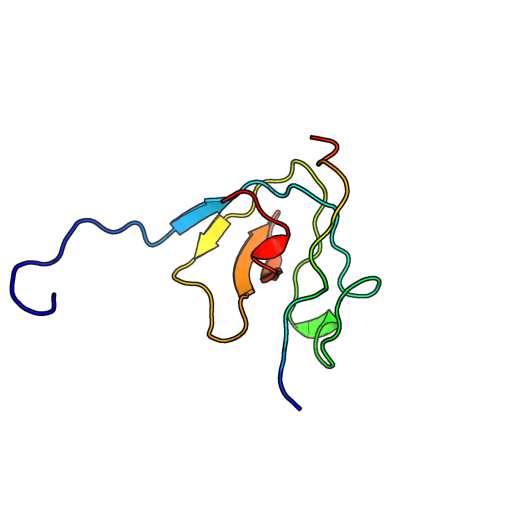? 5.868 10.447 21.471 1.00 10.23 1502 SER A O 1
ATOM 583 N N . ASN A 1 71 ? 6.765 12.493 21.260 1.00 10.56 1503 ASN A N 1
ATOM 584 C CA . ASN A 1 71 ? 5.619 13.007 20.548 1.00 12.78 1503 ASN A CA 1
ATOM 585 C C . ASN A 1 71 ? 5.570 12.554 19.094 1.00 10.73 1503 ASN A C 1
ATOM 586 O O . ASN A 1 71 ? 4.626 12.873 18.403 1.00 10.97 1503 ASN A O 1
ATOM 591 N N . PHE A 1 72 ? 6.549 11.755 18.653 1.00 9.90 1504 PHE A N 1
ATOM 592 C CA . PHE A 1 72 ? 6.519 11.203 17.309 1.00 9.46 1504 PHE A CA 1
ATOM 593 C C . PHE A 1 72 ? 6.030 9.748 17.304 1.00 8.66 1504 PHE A C 1
ATOM 594 O O . PHE A 1 72 ? 5.914 9.139 16.248 1.00 10.20 1504 PHE A O 1
ATOM 602 N N . LEU A 1 73 ? 5.775 9.211 18.494 1.00 11.19 1505 LEU A N 1
ATOM 603 C CA . LEU A 1 73 ? 5.424 7.795 18.670 1.00 8.07 1505 LEU A CA 1
ATOM 604 C C . LEU A 1 73 ? 3.978 7.645 19.076 1.00 10.81 1505 LEU A C 1
ATOM 605 O O . LEU A 1 73 ? 3.384 8.587 19.588 1.00 10.36 1505 LEU A O 1
ATOM 610 N N . ALA A 1 74 ? 3.427 6.446 18.883 1.00 11.91 1506 ALA A N 1
ATOM 611 C CA . ALA A 1 74 ? 2.035 6.195 19.238 1.00 11.09 1506 ALA A CA 1
ATOM 612 C C . ALA A 1 74 ? 1.897 5.882 20.719 1.00 12.88 1506 ALA A C 1
ATOM 613 O O . ALA A 1 74 ? 2.336 4.835 21.174 1.00 17.27 1506 ALA A O 1
ATOM 615 N N . ASP A 1 75 ? 1.282 6.781 21.476 1.00 15.24 1507 ASP A N 1
ATOM 616 C CA . ASP A 1 75 ? 0.942 6.433 22.841 1.00 17.31 1507 ASP A CA 1
ATOM 617 C C . ASP A 1 75 ? -0.554 6.176 22.919 1.00 19.58 1507 ASP A C 1
ATOM 618 O O . ASP A 1 75 ? -0.995 5.471 23.834 1.00 14.35 1507 ASP A O 1
ATOM 627 N N . ILE B 2 2 ? 22.383 25.362 28.047 1.00 15.25 1685 ILE B N 1
ATOM 628 C CA . ILE B 2 2 ? 21.480 24.980 26.964 1.00 12.45 1685 ILE B CA 1
ATOM 629 C C . ILE B 2 2 ? 20.768 23.674 27.303 1.00 15.90 1685 ILE B C 1
ATOM 630 O O . ILE B 2 2 ? 21.424 22.663 27.517 1.00 14.17 1685 ILE B O 1
ATOM 635 N N . GLY B 2 3 ? 19.440 23.700 27.353 1.00 13.13 1686 GLY B N 1
ATOM 636 C CA . GLY B 2 3 ? 18.678 22.488 27.638 1.00 14.42 1686 GLY B CA 1
ATOM 637 C C . GLY B 2 3 ? 18.156 21.844 26.374 1.00 15.62 1686 GLY B C 1
ATOM 638 O O . GLY B 2 3 ? 18.215 22.444 25.295 1.00 16.19 1686 GLY B O 1
ATOM 639 N N . ARG B 2 4 ? 17.678 20.603 26.503 1.00 12.23 1687 ARG B N 1
ATOM 640 C CA . ARG B 2 4 ? 17.058 19.892 25.399 1.00 12.42 1687 ARG B CA 1
ATOM 641 C C . ARG B 2 4 ? 15.549 20.048 25.478 1.00 13.45 1687 ARG B C 1
ATOM 642 O O . ARG B 2 4 ? 14.985 20.200 26.561 1.00 15.03 1687 ARG B O 1
ATOM 650 N N . ARG B 2 5 ? 14.912 20.009 24.328 1.00 9.64 1688 ARG B N 1
ATOM 651 C CA . ARG B 2 5 ? 13.458 20.035 24.282 1.00 9.05 1688 ARG B CA 1
ATOM 652 C C . ARG B 2 5 ? 12.920 19.186 23.150 1.00 10.76 1688 ARG B C 1
ATOM 653 O O . ARG B 2 5 ? 13.638 18.782 22.256 1.00 12.98 1688 ARG B O 1
ATOM 661 N N . LEU B 2 6 ? 11.620 18.913 23.176 1.00 11.70 1689 LEU B N 1
ATOM 662 C CA . LEU B 2 6 ? 11.016 18.172 22.086 1.00 9.45 1689 LEU B CA 1
ATOM 663 C C . LEU B 2 6 ? 10.925 18.985 20.805 1.00 11.38 1689 LEU B C 1
ATOM 664 O O . LEU B 2 6 ? 10.727 20.201 20.852 1.00 13.36 1689 LEU B O 1
ATOM 669 N N . PRO B 2 7 ? 11.003 18.318 19.651 1.00 12.63 1690 PRO B N 1
ATOM 670 C CA . PRO B 2 7 ? 10.605 19.023 18.424 1.00 10.10 1690 PRO B CA 1
ATOM 671 C C . PRO B 2 7 ? 9.124 19.346 18.432 1.00 13.49 1690 PRO B C 1
ATOM 672 O O . PRO B 2 7 ? 8.397 18.766 19.227 1.00 13.72 1690 PRO B O 1
ATOM 676 N N . 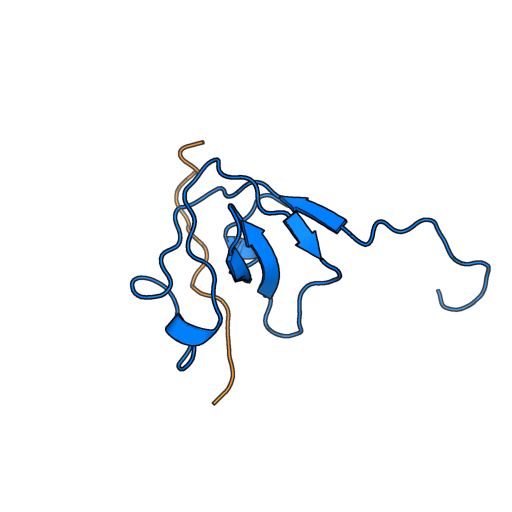PRO B 2 8 ? 8.684 20.305 17.602 1.00 13.72 1691 PRO B N 1
ATOM 677 C CA . PRO B 2 8 ? 7.237 20.523 17.470 1.00 13.89 1691 PRO B CA 1
ATOM 678 C C . PRO B 2 8 ? 6.512 19.248 17.045 1.00 14.94 1691 PRO B C 1
ATOM 679 O O . PRO B 2 8 ? 7.007 18.467 16.241 1.00 14.47 1691 PRO B O 1
ATOM 683 N N . THR B 2 9 ? 5.338 19.049 17.626 1.00 15.07 1692 THR B N 1
ATOM 684 C CA . THR B 2 9 ? 4.525 17.868 17.359 1.00 12.63 1692 THR B CA 1
ATOM 685 C C . THR B 2 9 ? 3.931 17.959 15.966 1.00 18.68 1692 THR B C 1
ATOM 686 O O . THR B 2 9 ? 3.383 18.999 15.592 1.00 18.69 1692 THR B O 1
ATOM 690 N N . PRO B 2 10 ? 4.028 16.877 15.184 1.00 18.67 1693 PRO B N 1
ATOM 691 C CA . PRO B 2 10 ? 3.394 16.910 13.868 1.00 13.78 1693 PRO B CA 1
ATOM 692 C C . PRO B 2 10 ? 1.896 17.152 14.007 1.00 18.51 1693 PRO B C 1
ATOM 693 O O . PRO B 2 10 ? 1.281 16.727 14.985 1.00 19.11 1693 PRO B O 1
ATOM 697 N N . SER B 2 11 ? 1.331 17.873 13.056 1.00 16.88 1694 SER B N 1
ATOM 698 C CA . SER B 2 11 ? -0.096 18.212 13.138 1.00 21.85 1694 SER B CA 1
ATOM 699 C C . SER B 2 11 ? -0.945 17.475 12.091 1.00 22.06 1694 SER B C 1
ATOM 700 O O . SER B 2 11 ? -2.184 17.400 12.224 1.00 18.39 1694 SER B O 1
ATOM 703 N N . LYS B 2 12 ? -0.302 16.947 11.051 1.00 15.72 1695 LYS B N 1
ATOM 704 C CA . LYS B 2 12 ? -1.012 16.177 10.027 1.00 11.72 1695 LYS B CA 1
ATOM 705 C C . LYS B 2 12 ? -1.274 14.764 10.521 1.00 14.30 1695 LYS B C 1
ATOM 706 O O . LYS B 2 12 ? -0.448 14.222 11.255 1.00 13.83 1695 LYS B O 1
ATOM 712 N N . PRO B 2 13 ? -2.388 14.147 10.086 1.00 12.83 1696 PRO B N 1
ATOM 713 C CA . PRO B 2 13 ? -2.624 12.733 10.421 1.00 11.42 1696 PRO B CA 1
ATOM 714 C C . PRO B 2 13 ? -1.447 11.848 9.978 1.00 15.29 1696 PRO B C 1
ATOM 715 O O . PRO B 2 13 ? -0.818 12.095 8.945 1.00 12.39 1696 PRO B O 1
ATOM 719 N N . SER B 2 14 ? -1.158 10.823 10.764 1.00 10.90 1697 SER B N 1
ATOM 720 C CA . SER B 2 14 ? -0.073 9.906 10.409 1.00 10.68 1697 SER B CA 1
ATOM 721 C C . SER B 2 14 ? -0.338 9.173 9.096 1.00 13.62 1697 SER B C 1
ATOM 722 O O . SER B 2 14 ? -1.445 8.702 8.870 1.00 14.49 1697 SER B O 1
ATOM 725 N N . THR B 2 15 ? 0.685 9.013 8.257 1.00 9.14 1698 THR B N 1
ATOM 726 C CA . THR B 2 15 ? 0.493 8.278 7.019 1.00 10.90 1698 THR B CA 1
ATOM 727 C C . THR B 2 15 ? 0.418 6.763 7.259 1.00 16.39 1698 THR B C 1
ATOM 728 O O . THR B 2 15 ? 0.115 6.004 6.340 1.00 16.89 1698 THR B O 1
ATOM 732 N N . LEU B 2 16 ? 0.669 6.325 8.494 1.00 12.20 1699 LEU B N 1
ATOM 733 C CA . LEU B 2 16 ? 0.522 4.908 8.830 1.00 15.04 1699 LEU B CA 1
ATOM 734 C C . LEU B 2 16 ? -0.928 4.456 8.734 1.00 16.71 1699 LEU B C 1
ATOM 735 O O . LEU B 2 16 ? -1.212 3.326 8.320 1.00 13.49 1699 LEU B O 1
#

Foldseek 3Di:
DPDDDDDDDDQKDKWFFQAWDDCVVDNPDPCCVPAADGDHGGFIWIFGHDADPVQWTFTDGPHDTHTDHNVRIDD/DDDDDDDDDDDDDPD

B-factor: mean 18.79, std 9.86, range [6.96, 76.16]

Sequence (90 aa):
GPLGSPEFNNRPVKRMIALYDYDPQQELSPNVDAEQVELCCFKKTGEIIIILVYGDMDEDGFYMGELDGVRGLVPSNFLADIGRRLPPTPSKPSTL

Radius of gyration: 14.15 Å; Cα contacts (8 Å, |Δi|>4): 176; chains: 2; bounding box: 28×30×44 Å

InterPro domains:
  IPR001452 SH3 domain [PF07653] (1319-1381)
  IPR001452 SH3 domain [PF07653] (1447-1505)
  IPR001452 SH3 domain [PF14604] (634-676)
  IPR001452 SH3 domain [PS50002] (605-680)
  IPR001452 SH3 domain [PS50002] (1315-1383)
  IPR001452 SH3 domain [PS50002] (1442-1510)
  IPR001452 SH3 domain [SM00326] (608-679)
  IPR001452 SH3 domain [SM00326] (1318-1382)
  IPR001452 SH3 domain [SM00326] (1445-1509)
  IPR003961 Fibronectin type III [PS50853] (749-839)
  IPR003961 Fibronectin type III [PS50853] (843-928)
  IPR003961 Fibronectin type III [PS50853] (950-1044)
  IPR003961 Fibronectin type III [SM00060] (747-826)
  IPR003961 Fibronectin type III [SM00060] (841-915)
  IPR003961 Fibronectin type III [SM00060] (948-1030)
  IPR003961 Fibronectin type III [cd00063] (748-822)
  IPR003961 Fibronectin type III [cd00063] (844-907)
  IPR013783 Immunoglobulin-like fold [G3DSA:2.60.40.10] (750-837)
  IPR013783 Immunoglobulin-like fold [G3DSA:2.60.40.10] (838-923)
  IPR013783 Immunoglobulin-like fold [G3DSA:2.60.40.10] (951-1043)

Organism: Drosophila melanogaster (NCBI:txid7227)

GO terms:
  GO:0048788 cytoskeleton of presynaptic active zone (C, IDA)
  GO:1990709 presynaptic active zone organization (P, IGI)
  GO:0048789 cytoskeletal matrix organization at active zone (P, IMP)
  GO:0007274 neuromuscular synaptic transmission (P, IMP)
  GO:0098831 presynaptic active zone cytoplasmic component (C, IDA)
  GO:0031594 neuromuscular junction (C, IDA)

Secondary structure (DSSP, 8-state):
--SSPPPP--SEEEEEB-S-B-HHHH---TTHHHHBPPB-TT-EEEEES---TTSEEEEEETTEEEEEEGGGB--/----PPPPP-SPP--

Nearest PDB structures (foldseek):
  4z8a-assembly1_A  TM=1.014E+00  e=3.338E-14  Drosophila melanogaster
  4z88-assembly7_G  TM=9.806E-01  e=5.347E-07  Drosophila melanogaster
  2csi-assembly1_A  TM=8.645E-01  e=6.288E-08  Homo sapiens
  4z89-assembly10_J  TM=9.736E-01  e=1.229E-06  Drosophila melanogaster
  4z88-assembly5_E  TM=9.720E-01  e=1.978E-06  Drosophila melanogaster